Protein AF-V9HMM6-F1 (afdb_monomer)

Structure (mmCIF, N/CA/C/O backbone):
data_AF-V9HMM6-F1
#
_entry.id   AF-V9HMM6-F1
#
loop_
_atom_site.group_PDB
_atom_site.id
_atom_site.type_symbol
_atom_site.label_atom_id
_atom_site.label_alt_id
_atom_site.label_comp_id
_atom_site.label_asym_id
_atom_site.label_entity_id
_atom_site.label_seq_id
_atom_site.pdbx_PDB_ins_code
_atom_site.Cartn_x
_atom_site.Cartn_y
_atom_site.Cartn_z
_atom_site.occupancy
_atom_site.B_iso_or_equiv
_atom_site.auth_seq_id
_atom_site.auth_comp_id
_atom_site.auth_asym_id
_atom_site.auth_atom_id
_atom_site.pdbx_PDB_model_num
ATOM 1 N N . MET A 1 1 ? -34.955 -45.827 -31.111 1.00 45.34 1 MET A N 1
ATOM 2 C CA . MET A 1 1 ? -33.584 -45.261 -31.126 1.00 45.34 1 MET A CA 1
ATOM 3 C C . MET A 1 1 ? -33.653 -43.807 -31.593 1.00 45.34 1 MET A C 1
ATOM 5 O O . MET A 1 1 ? -33.899 -43.581 -32.770 1.00 45.34 1 MET A O 1
ATOM 9 N N . LYS A 1 2 ? -33.528 -42.810 -30.704 1.00 46.97 2 LYS A N 1
ATOM 10 C CA . LYS A 1 2 ? -33.500 -41.384 -31.090 1.00 46.97 2 LYS A CA 1
ATOM 11 C C . LYS A 1 2 ? -32.483 -40.633 -30.229 1.00 46.97 2 LYS A C 1
ATOM 13 O O . LYS A 1 2 ? -32.371 -40.883 -29.037 1.00 46.97 2 LYS A O 1
ATOM 18 N N . LYS A 1 3 ? -31.675 -39.823 -30.911 1.00 54.44 3 LYS A N 1
ATOM 19 C CA . LYS A 1 3 ? -30.319 -39.413 -30.534 1.00 54.44 3 LYS A CA 1
ATOM 20 C C . LYS A 1 3 ? -30.329 -38.389 -29.392 1.00 54.44 3 LYS A C 1
ATOM 22 O O . LYS A 1 3 ? -30.990 -37.360 -29.507 1.00 54.44 3 LYS A O 1
ATOM 27 N N . ILE A 1 4 ? -29.563 -38.662 -28.336 1.00 58.66 4 ILE A N 1
ATOM 28 C CA . ILE A 1 4 ? -29.247 -37.709 -27.264 1.00 58.66 4 ILE A CA 1
ATOM 29 C C . ILE A 1 4 ? -28.350 -36.626 -27.872 1.00 58.66 4 ILE A C 1
ATOM 31 O O . ILE A 1 4 ? -27.251 -36.920 -28.341 1.00 58.66 4 ILE A O 1
ATOM 35 N N . LYS A 1 5 ? -28.833 -35.382 -27.926 1.00 58.38 5 LYS A N 1
ATOM 36 C CA . LYS A 1 5 ? -28.022 -34.232 -28.336 1.00 58.38 5 LYS A CA 1
ATOM 37 C C . LYS A 1 5 ? -27.240 -33.752 -27.115 1.00 58.38 5 LYS A C 1
ATOM 39 O O . LYS A 1 5 ? -27.818 -33.129 -26.230 1.00 58.38 5 LYS A O 1
ATOM 44 N N . LEU A 1 6 ? -25.947 -34.068 -27.066 1.00 61.16 6 LEU A N 1
ATOM 45 C CA . LEU A 1 6 ? -25.016 -33.437 -26.135 1.00 61.16 6 LEU A CA 1
ATOM 46 C C . LEU A 1 6 ? -24.910 -31.947 -26.490 1.00 61.16 6 LEU A C 1
ATOM 48 O O . LEU A 1 6 ? -24.440 -31.588 -27.568 1.00 61.16 6 LEU A O 1
ATOM 52 N N . LEU A 1 7 ? -25.392 -31.099 -25.585 1.00 70.25 7 LEU A N 1
ATOM 53 C CA . LEU A 1 7 ? -25.199 -29.654 -25.605 1.00 70.25 7 LEU A CA 1
ATOM 54 C C . LEU A 1 7 ? -23.747 -29.367 -25.175 1.00 70.25 7 LEU A C 1
ATOM 56 O O . LEU A 1 7 ? -23.359 -29.817 -24.094 1.00 70.25 7 LEU A O 1
ATOM 60 N N . PRO A 1 8 ? -22.925 -28.663 -25.974 1.00 66.75 8 PRO A N 1
ATOM 61 C CA . PRO A 1 8 ? -21.575 -28.319 -25.558 1.00 66.75 8 PRO A CA 1
ATOM 62 C C . PRO A 1 8 ? -21.657 -27.260 -24.456 1.00 66.75 8 PRO A C 1
ATOM 64 O O . PRO A 1 8 ? -22.097 -26.133 -24.678 1.00 66.75 8 PRO A O 1
ATOM 67 N N . PHE A 1 9 ? -21.250 -27.648 -23.250 1.00 65.81 9 PHE A N 1
ATOM 68 C CA . PHE A 1 9 ? -21.032 -26.754 -22.122 1.00 65.81 9 PHE A CA 1
ATOM 69 C C . PHE A 1 9 ? -19.820 -25.875 -22.458 1.00 65.81 9 PHE A C 1
ATOM 71 O O . PHE A 1 9 ? -18.672 -26.289 -22.304 1.00 65.81 9 PHE A O 1
ATOM 78 N N . ILE A 1 10 ? -20.078 -24.694 -23.026 1.00 71.12 10 ILE A N 1
ATOM 79 C CA . ILE A 1 10 ? -19.055 -23.689 -23.317 1.00 71.12 10 ILE A CA 1
ATOM 80 C C . ILE A 1 10 ? -18.518 -23.185 -21.976 1.00 71.12 10 ILE A C 1
ATOM 82 O O . ILE A 1 10 ? -19.167 -22.433 -21.252 1.00 71.12 10 ILE A O 1
ATOM 86 N N . LEU A 1 11 ? -17.322 -23.660 -21.640 1.00 66.75 11 LEU A N 1
ATOM 87 C CA . LEU A 1 11 ? -16.542 -23.230 -20.494 1.00 66.75 11 LEU A CA 1
ATOM 88 C C . LEU A 1 11 ? -15.956 -21.843 -20.817 1.00 66.75 11 LEU A C 1
ATOM 90 O O . LEU A 1 11 ? -14.846 -21.732 -21.336 1.00 66.75 11 LEU A O 1
ATOM 94 N N . CYS A 1 12 ? -16.705 -20.772 -20.552 1.00 64.19 12 CYS A N 1
ATOM 95 C CA . CYS A 1 12 ? -16.143 -19.421 -20.539 1.00 64.19 12 CYS A CA 1
ATOM 96 C C . CYS A 1 12 ? -15.228 -19.289 -19.314 1.00 64.19 12 CYS A C 1
ATOM 98 O O . CYS A 1 12 ? -15.648 -18.836 -18.249 1.00 64.19 12 CYS A O 1
ATOM 100 N N . LEU A 1 13 ? -13.971 -19.717 -19.455 1.00 65.19 13 LEU A N 1
ATOM 101 C CA . LEU A 1 13 ? -12.891 -19.317 -18.561 1.00 65.19 13 LEU A CA 1
ATOM 102 C C . LEU A 1 13 ? -12.747 -17.801 -18.702 1.00 65.19 13 LEU A C 1
ATOM 104 O O . LEU A 1 13 ? -12.099 -17.316 -19.626 1.00 65.19 13 LEU A O 1
ATOM 108 N N . ASN A 1 14 ? -13.408 -17.055 -17.815 1.00 56.38 14 ASN A N 1
ATOM 109 C CA . ASN A 1 14 ? -13.120 -15.643 -17.621 1.00 56.38 14 ASN A CA 1
ATOM 110 C C . ASN A 1 14 ? -11.614 -15.543 -17.363 1.00 56.38 14 ASN A C 1
ATOM 112 O O . ASN A 1 14 ? -11.127 -16.002 -16.328 1.00 56.38 14 ASN A O 1
ATOM 116 N N . ALA A 1 15 ? -10.878 -15.025 -18.347 1.00 50.94 15 ALA A N 1
ATOM 117 C CA . ALA A 1 15 ? -9.468 -14.719 -18.205 1.00 50.94 15 ALA A CA 1
ATOM 118 C C . ALA A 1 15 ? -9.297 -13.878 -16.936 1.00 50.94 15 ALA A C 1
ATOM 120 O O . ALA A 1 15 ? -10.098 -12.974 -16.690 1.00 50.94 15 ALA A O 1
ATOM 121 N N . CYS A 1 16 ? -8.294 -14.210 -16.117 1.00 57.94 16 CYS A N 1
ATOM 122 C CA . CYS A 1 16 ? -7.945 -13.448 -14.924 1.00 57.94 16 CYS A CA 1
ATOM 123 C C . CYS A 1 16 ? -7.881 -11.963 -15.279 1.00 57.94 16 CYS A C 1
ATOM 125 O O . CYS A 1 16 ? -6.953 -11.527 -15.959 1.00 57.94 16 CYS A O 1
ATOM 127 N N . VAL A 1 17 ? -8.879 -11.201 -14.833 1.00 60.75 17 VAL A N 1
ATOM 128 C CA . VAL A 1 17 ? -8.874 -9.755 -15.002 1.00 60.75 17 VAL A CA 1
ATOM 129 C C . VAL A 1 17 ? -7.699 -9.231 -14.179 1.00 60.75 17 VAL A C 1
ATOM 131 O O . VAL A 1 17 ? -7.540 -9.591 -13.005 1.00 60.75 17 VAL A O 1
ATOM 134 N N . SER A 1 18 ? -6.811 -8.457 -14.803 1.00 64.62 18 SER A N 1
ATOM 135 C CA . SER A 1 18 ? -5.762 -7.769 -14.060 1.00 64.62 18 SER A CA 1
ATOM 136 C C . SER A 1 18 ? -6.431 -6.870 -13.019 1.00 64.62 18 SER A C 1
ATOM 138 O O . SER A 1 18 ? -7.499 -6.310 -13.256 1.00 64.62 18 SER A O 1
ATOM 140 N N . ALA A 1 19 ? -5.830 -6.756 -11.833 1.00 77.00 19 ALA A N 1
ATOM 141 C CA . ALA A 1 19 ? -6.429 -5.989 -10.738 1.00 77.00 19 ALA A CA 1
ATOM 142 C C . ALA A 1 19 ? -6.640 -4.498 -11.086 1.00 77.00 19 ALA A C 1
ATOM 144 O O . ALA A 1 19 ? -7.447 -3.837 -10.444 1.00 77.00 19 ALA A O 1
ATOM 145 N N . TYR A 1 20 ? -5.909 -3.992 -12.081 1.00 82.94 20 TYR A N 1
ATOM 146 C CA . TYR A 1 20 ? -5.982 -2.642 -12.639 1.00 82.94 20 TYR A CA 1
ATOM 147 C C . TYR A 1 20 ? -5.435 -2.648 -14.077 1.00 82.94 20 TYR A C 1
ATOM 149 O O . TYR A 1 20 ? -4.833 -3.642 -14.510 1.00 82.94 20 TYR A O 1
ATOM 157 N N . SER A 1 21 ? -5.643 -1.559 -14.823 1.00 82.06 21 SER A N 1
ATOM 158 C CA . SER A 1 21 ? -5.070 -1.384 -16.162 1.00 82.06 21 SER A CA 1
ATOM 159 C C . SER A 1 21 ? -3.625 -0.874 -16.059 1.00 82.06 21 SER A C 1
ATOM 161 O O . SER A 1 21 ? -3.349 -0.051 -15.188 1.00 82.06 21 SER A O 1
ATOM 163 N N . PRO A 1 22 ? -2.685 -1.283 -16.938 1.00 78.75 22 PRO A N 1
ATOM 164 C CA . PRO A 1 22 ? -1.295 -0.811 -16.889 1.00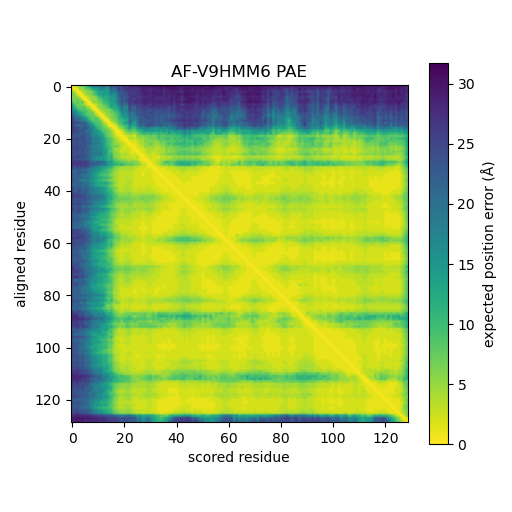 78.75 22 PRO A CA 1
ATOM 165 C C . PRO A 1 22 ? -1.159 0.719 -16.871 1.00 78.75 22 PRO A C 1
ATOM 167 O O . PRO A 1 22 ? -0.250 1.253 -16.247 1.00 78.75 22 PRO A O 1
ATOM 170 N N . GLN A 1 23 ? -2.084 1.428 -17.525 1.00 81.19 23 GLN A N 1
ATOM 171 C CA . GLN A 1 23 ? -2.114 2.893 -17.567 1.00 81.19 23 GLN A CA 1
ATOM 172 C C . GLN A 1 23 ? -2.391 3.544 -16.199 1.00 81.19 23 GLN A C 1
ATOM 174 O O . GLN A 1 23 ? -2.170 4.746 -16.047 1.00 81.19 23 GLN A O 1
ATOM 179 N N . ASP A 1 24 ? -2.915 2.792 -15.231 1.00 85.06 24 ASP A N 1
ATOM 180 C CA . ASP A 1 24 ? -3.263 3.285 -13.896 1.00 85.06 24 ASP A CA 1
ATOM 181 C C . ASP A 1 24 ? -2.057 3.266 -12.947 1.00 85.06 24 ASP A C 1
ATOM 183 O O . ASP A 1 24 ? -2.129 3.827 -11.854 1.00 85.06 24 ASP A O 1
ATOM 187 N N . LEU A 1 25 ? -0.938 2.658 -13.363 1.00 88.50 25 LEU A N 1
ATOM 188 C CA . LEU A 1 25 ? 0.294 2.660 -12.584 1.00 88.50 25 LEU A CA 1
ATOM 189 C C . LEU A 1 25 ? 0.841 4.087 -12.431 1.00 88.50 25 LEU A C 1
ATOM 191 O O . LEU A 1 25 ? 0.986 4.802 -13.429 1.00 88.50 25 LEU A O 1
ATOM 195 N N . PRO A 1 26 ? 1.169 4.516 -11.201 1.00 89.12 26 PRO A N 1
ATOM 196 C CA . PRO A 1 26 ? 1.852 5.779 -10.992 1.00 89.12 26 PRO A CA 1
ATOM 197 C C . PRO A 1 26 ? 3.291 5.686 -11.511 1.00 89.12 26 PRO A C 1
ATOM 199 O O . PRO A 1 26 ? 3.999 4.720 -11.230 1.00 89.12 26 PRO A O 1
ATOM 202 N N . MET A 1 27 ? 3.731 6.708 -12.245 1.00 89.62 27 MET A N 1
ATOM 203 C CA . MET A 1 27 ? 5.134 6.849 -12.629 1.00 89.62 27 MET A CA 1
ATOM 204 C C . MET A 1 27 ? 5.868 7.616 -11.534 1.00 89.62 27 MET A C 1
ATOM 206 O O . MET A 1 27 ? 5.713 8.829 -11.415 1.00 89.62 27 MET A O 1
ATOM 210 N N . LEU A 1 28 ? 6.646 6.891 -10.736 1.00 91.56 28 LEU A N 1
ATOM 211 C CA . LEU A 1 28 ? 7.571 7.455 -9.759 1.00 91.56 28 LEU A CA 1
ATOM 212 C C . LEU A 1 28 ? 8.993 7.287 -10.290 1.00 91.56 28 LEU A C 1
ATOM 214 O O . LEU A 1 28 ? 9.307 6.257 -10.893 1.00 91.56 28 LEU A O 1
ATOM 218 N N . SER A 1 29 ? 9.851 8.281 -10.072 1.00 89.94 29 SER A N 1
ATOM 219 C CA . SER A 1 29 ? 11.274 8.132 -10.385 1.00 89.94 29 SER A CA 1
ATOM 220 C C . SER A 1 29 ? 11.871 6.991 -9.561 1.00 89.94 29 SER A C 1
ATOM 222 O O . SER A 1 29 ? 11.454 6.757 -8.425 1.00 89.94 29 SER A O 1
ATOM 224 N N . SER A 1 30 ? 12.871 6.299 -10.112 1.00 79.94 30 SER A N 1
ATOM 225 C CA . SER A 1 30 ? 13.665 5.349 -9.329 1.00 79.94 30 SER A CA 1
ATOM 226 C C . SER A 1 30 ? 14.219 6.093 -8.110 1.00 79.94 30 SER A C 1
ATOM 228 O O . SER A 1 30 ? 14.792 7.163 -8.284 1.00 79.94 30 SER A O 1
ATOM 230 N N . GLU A 1 31 ? 14.003 5.552 -6.906 1.00 81.31 31 GLU A N 1
ATOM 231 C CA . GLU A 1 31 ? 14.334 6.153 -5.591 1.00 81.31 31 GLU A CA 1
ATOM 232 C C . GLU A 1 31 ? 13.330 7.160 -5.005 1.00 81.31 31 GLU A C 1
ATOM 234 O O . GLU A 1 31 ? 13.432 7.478 -3.821 1.00 81.31 31 GLU A O 1
ATOM 239 N N . GLN A 1 32 ? 12.315 7.608 -5.751 1.00 92.56 32 GLN A N 1
ATOM 240 C CA . GLN A 1 32 ? 11.237 8.406 -5.161 1.00 92.56 32 GLN A CA 1
ATOM 241 C C . GLN A 1 32 ? 10.414 7.536 -4.202 1.00 92.56 32 GLN A C 1
ATOM 243 O O . GLN A 1 32 ? 9.958 6.452 -4.576 1.00 92.56 32 GLN A O 1
ATOM 248 N N . ILE A 1 33 ? 10.202 8.024 -2.980 1.00 94.31 33 ILE A N 1
ATOM 249 C CA . ILE A 1 33 ? 9.403 7.362 -1.947 1.00 94.31 33 ILE A CA 1
ATOM 250 C C . ILE A 1 33 ? 8.320 8.328 -1.502 1.00 94.31 33 ILE A C 1
ATOM 252 O O . ILE A 1 33 ? 8.645 9.399 -1.023 1.00 94.31 33 ILE A O 1
ATOM 256 N N . LEU A 1 34 ? 7.063 7.915 -1.616 1.00 94.94 34 LEU A N 1
ATOM 257 C CA . LEU A 1 34 ? 5.928 8.610 -1.020 1.00 94.94 34 LEU A CA 1
ATOM 258 C C . LEU A 1 34 ? 5.573 7.943 0.309 1.00 94.94 34 LEU A C 1
ATOM 260 O O . LEU A 1 34 ? 5.554 6.708 0.391 1.00 94.94 34 LEU A O 1
ATOM 264 N N . LEU A 1 35 ? 5.260 8.742 1.327 1.00 95.81 35 LEU A N 1
ATOM 265 C CA . LEU A 1 35 ? 4.896 8.264 2.661 1.00 95.81 35 LEU A CA 1
ATOM 266 C C . LEU A 1 35 ? 3.496 8.726 3.058 1.00 95.81 35 LEU A C 1
ATOM 268 O O . LEU A 1 35 ? 3.142 9.897 2.917 1.00 95.81 35 LEU A O 1
ATOM 272 N N . PHE A 1 36 ? 2.718 7.797 3.607 1.00 96.38 36 PHE A N 1
ATOM 273 C CA . PHE A 1 36 ? 1.359 8.045 4.074 1.00 96.38 36 PHE A CA 1
ATOM 274 C C . PHE A 1 36 ? 1.139 7.445 5.457 1.00 96.38 36 PHE A C 1
ATOM 276 O O . PHE A 1 36 ? 1.552 6.315 5.723 1.00 96.38 36 PHE A O 1
ATOM 283 N N . GLN A 1 37 ? 0.410 8.168 6.299 1.00 97.31 37 GLN A N 1
ATOM 284 C CA . GLN A 1 37 ? -0.272 7.603 7.453 1.00 97.31 37 GLN A CA 1
ATOM 285 C C . GLN A 1 37 ? -1.646 7.091 7.015 1.00 97.31 37 GLN A C 1
ATOM 287 O O . GLN A 1 37 ? -2.379 7.776 6.300 1.00 97.31 37 GLN A O 1
ATOM 292 N N . LEU A 1 38 ? -1.983 5.880 7.444 1.00 97.94 38 LEU A N 1
ATOM 293 C CA . LEU A 1 38 ? -3.268 5.240 7.209 1.00 97.94 38 LEU A CA 1
ATOM 294 C C . LEU A 1 38 ? -3.964 5.004 8.547 1.00 97.94 38 LEU A C 1
ATOM 296 O O . LEU A 1 38 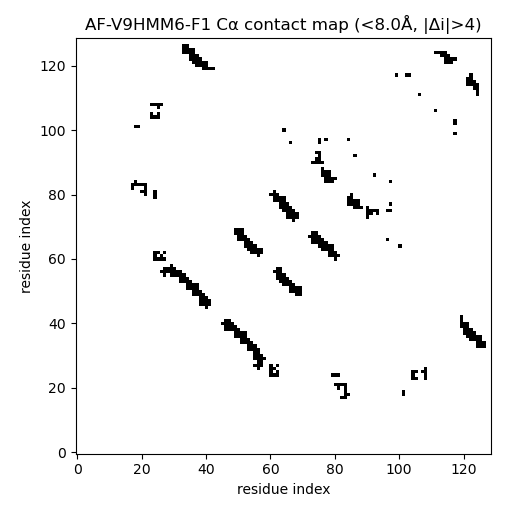? -3.532 4.142 9.318 1.00 97.94 38 LEU A O 1
ATOM 300 N N . ASP A 1 39 ? -5.064 5.710 8.781 1.00 98.19 39 ASP A N 1
ATOM 301 C CA . ASP A 1 39 ? -5.911 5.517 9.955 1.00 98.19 39 ASP A CA 1
ATOM 302 C C . ASP A 1 39 ? -7.173 4.751 9.567 1.00 98.19 39 ASP A C 1
ATOM 304 O O . ASP A 1 39 ? -8.053 5.267 8.875 1.00 98.19 39 ASP A O 1
ATOM 308 N N . LYS A 1 40 ? -7.273 3.500 10.018 1.00 97.81 40 LYS A N 1
ATOM 309 C CA . LYS A 1 40 ? -8.493 2.700 9.912 1.00 97.81 40 LYS A CA 1
ATOM 310 C C . LYS A 1 40 ? -9.487 3.187 10.957 1.00 97.81 40 LYS A C 1
ATOM 312 O O . LYS A 1 40 ? -9.173 3.209 12.143 1.00 97.81 40 LYS A O 1
ATOM 317 N N . LEU A 1 41 ? -10.681 3.539 10.511 1.00 98.19 41 LEU A N 1
ATOM 318 C CA . LEU A 1 41 ? -11.743 4.123 11.314 1.00 98.19 41 LEU A CA 1
ATOM 319 C C . LEU A 1 41 ? -12.847 3.098 11.604 1.00 98.19 41 LEU A C 1
ATOM 321 O O . LEU A 1 41 ? -13.129 2.224 10.770 1.00 98.19 41 LEU A O 1
ATOM 325 N N . ASP A 1 42 ? -13.479 3.231 12.767 1.00 97.19 42 ASP A N 1
ATOM 326 C CA . ASP A 1 42 ? -14.755 2.582 13.081 1.00 97.19 42 ASP A CA 1
ATOM 327 C C . ASP A 1 42 ? -15.947 3.326 12.440 1.00 97.19 42 ASP A C 1
ATOM 329 O O . ASP A 1 42 ? -15.788 4.293 11.686 1.00 97.19 42 ASP A O 1
ATOM 333 N N . GLU A 1 43 ? -17.164 2.855 12.714 1.00 96.12 43 GLU A N 1
ATOM 334 C CA . GLU A 1 43 ? -18.400 3.462 12.203 1.00 96.12 43 GLU A CA 1
ATOM 335 C C . GLU A 1 43 ? -18.675 4.852 12.801 1.00 96.12 43 GLU A C 1
ATOM 337 O O . GLU A 1 43 ? -19.357 5.667 12.180 1.00 96.12 43 GLU A O 1
ATOM 342 N N . GLN A 1 44 ? -18.129 5.136 13.983 1.00 96.44 44 GLN A N 1
ATOM 343 C CA . GLN A 1 44 ? -18.249 6.408 14.693 1.00 96.44 44 GLN A CA 1
ATOM 344 C C . GLN A 1 44 ? -17.159 7.411 14.273 1.00 96.44 44 GLN A C 1
ATOM 346 O O . GLN A 1 44 ? -17.234 8.584 14.637 1.00 96.44 44 GLN A O 1
ATOM 351 N N . GLY A 1 45 ? -16.182 6.978 13.472 1.00 95.81 45 GLY A N 1
ATOM 352 C CA . GLY A 1 45 ? -15.069 7.791 12.992 1.00 95.81 45 GLY A CA 1
ATOM 353 C C . GLY A 1 45 ? -13.850 7.814 13.917 1.00 95.81 45 GLY A C 1
ATOM 354 O O . GLY A 1 45 ? -12.937 8.597 13.660 1.00 95.81 45 GLY A O 1
ATOM 355 N N . ASN A 1 46 ? -13.798 6.975 14.954 1.00 97.62 46 ASN A N 1
ATOM 356 C CA . ASN A 1 46 ? -12.616 6.851 15.806 1.00 97.62 46 ASN A CA 1
ATOM 357 C C . ASN A 1 46 ? -11.551 5.988 15.128 1.00 97.62 46 ASN A C 1
ATOM 359 O O . ASN A 1 46 ? -11.865 5.036 14.411 1.00 97.62 46 ASN A O 1
ATOM 363 N N . VAL A 1 47 ? -10.282 6.287 15.402 1.00 97.88 47 VAL A N 1
ATOM 364 C CA . VAL A 1 47 ? -9.151 5.506 14.893 1.00 97.88 47 VAL A CA 1
ATOM 365 C C . VAL A 1 47 ? -9.065 4.170 15.634 1.00 97.88 47 VAL A C 1
ATOM 367 O O . VAL A 1 47 ? -8.800 4.125 16.832 1.00 97.88 47 VAL A O 1
ATOM 370 N N . LEU A 1 48 ? -9.261 3.075 14.901 1.00 97.12 48 LEU A N 1
ATOM 371 C CA . LEU A 1 48 ? -9.049 1.701 15.364 1.00 97.12 48 LEU A CA 1
ATOM 372 C C . LEU A 1 48 ? -7.585 1.282 15.252 1.00 97.12 48 LEU A C 1
ATOM 374 O O . LEU A 1 48 ? -7.089 0.509 16.069 1.00 97.12 48 LEU A O 1
ATOM 378 N N . GLN A 1 49 ? -6.914 1.733 14.193 1.00 96.50 49 GLN A N 1
ATOM 379 C CA . GLN A 1 49 ? -5.548 1.338 13.891 1.00 96.50 49 GLN A CA 1
ATOM 380 C C . GLN A 1 49 ? -4.867 2.374 13.006 1.00 96.50 49 GLN A C 1
ATOM 382 O O . GLN A 1 49 ? -5.387 2.711 11.945 1.00 96.50 49 GLN A O 1
ATOM 387 N N . THR A 1 50 ? -3.662 2.773 13.399 1.00 97.75 50 THR A N 1
ATOM 388 C CA . THR A 1 50 ? -2.750 3.565 12.573 1.00 97.75 50 THR A CA 1
ATOM 389 C C . THR A 1 50 ? -1.666 2.663 11.990 1.00 97.75 50 THR A C 1
ATOM 391 O O . THR A 1 50 ? -1.114 1.795 12.673 1.00 97.75 50 THR A O 1
ATOM 394 N N . SER A 1 51 ? -1.366 2.859 10.712 1.00 97.94 51 SER A N 1
ATOM 395 C CA . SER A 1 51 ? -0.275 2.196 9.996 1.00 97.94 51 SER A CA 1
ATOM 396 C C . SER A 1 51 ? 0.424 3.186 9.068 1.00 97.94 51 SER A C 1
ATOM 398 O O . SER A 1 51 ? -0.114 4.251 8.768 1.00 97.94 51 SER A O 1
ATOM 400 N N . LEU A 1 52 ? 1.624 2.840 8.617 1.00 98.06 52 LEU A N 1
ATOM 401 C CA . LEU A 1 52 ? 2.362 3.598 7.613 1.00 98.06 52 LEU A CA 1
ATOM 402 C C . LEU A 1 52 ? 2.327 2.854 6.287 1.00 98.06 52 LEU A C 1
ATOM 404 O O . LEU A 1 52 ? 2.428 1.629 6.259 1.00 98.06 52 LEU A O 1
ATOM 408 N N . LEU A 1 53 ? 2.219 3.595 5.191 1.00 97.69 53 LEU A N 1
ATOM 409 C CA . LEU A 1 53 ? 2.374 3.085 3.837 1.00 97.69 53 LEU A CA 1
ATOM 410 C C . LEU A 1 53 ? 3.504 3.837 3.143 1.00 97.69 53 LEU A C 1
ATOM 412 O O . LEU A 1 53 ? 3.451 5.060 3.020 1.00 97.69 53 LEU A O 1
ATOM 416 N N . SER A 1 54 ? 4.485 3.093 2.639 1.00 96.69 54 SER A N 1
ATOM 417 C CA . SER A 1 54 ? 5.481 3.603 1.702 1.00 96.69 54 SER A CA 1
ATOM 418 C C . SER A 1 54 ? 5.200 3.113 0.286 1.00 96.69 54 SER A C 1
ATOM 420 O O . SER A 1 54 ? 4.864 1.942 0.070 1.00 96.69 54 SER A O 1
ATOM 422 N N . ILE A 1 55 ? 5.340 4.019 -0.681 1.00 96.50 55 ILE A N 1
ATOM 423 C CA . ILE A 1 55 ? 5.244 3.725 -2.112 1.00 96.50 55 ILE A CA 1
ATOM 424 C C . ILE A 1 55 ? 6.540 4.170 -2.773 1.00 96.50 55 ILE A C 1
ATOM 426 O O . ILE A 1 55 ? 6.805 5.363 -2.882 1.00 96.50 55 ILE A O 1
ATOM 430 N N . GLN A 1 56 ? 7.342 3.206 -3.206 1.00 95.81 56 GLN A N 1
ATOM 431 C CA . GLN A 1 56 ? 8.660 3.442 -3.777 1.00 95.81 56 GLN A CA 1
ATOM 432 C C . GLN A 1 56 ? 8.659 3.172 -5.282 1.00 95.81 56 GLN A C 1
ATOM 434 O O . GLN A 1 56 ? 8.184 2.122 -5.720 1.00 95.81 56 GLN A O 1
ATOM 439 N N . GLY A 1 57 ? 9.217 4.093 -6.067 1.00 95.19 57 GLY A N 1
ATOM 440 C CA . GLY A 1 57 ? 9.519 3.870 -7.480 1.00 95.19 57 GLY A CA 1
ATOM 441 C C . GLY A 1 57 ? 10.643 2.851 -7.673 1.00 95.19 57 GLY A C 1
ATOM 442 O O . GLY A 1 57 ? 11.681 2.928 -7.013 1.00 95.19 57 GLY A O 1
ATOM 443 N N . GLU A 1 58 ? 10.442 1.905 -8.587 1.00 93.12 58 GLU A N 1
ATOM 444 C CA . GLU A 1 58 ? 11.438 0.917 -9.009 1.00 93.12 58 GLU A CA 1
ATOM 445 C C . GLU A 1 58 ? 11.766 1.062 -10.506 1.00 93.12 58 GLU A C 1
ATOM 447 O O . GLU A 1 58 ? 11.171 1.862 -11.233 1.00 93.12 58 GLU A O 1
ATOM 452 N N . ALA A 1 59 ? 12.720 0.258 -10.984 1.00 87.81 59 ALA A N 1
ATOM 453 C CA . ALA A 1 59 ? 13.007 0.133 -12.408 1.00 87.81 59 ALA A CA 1
ATOM 454 C C . ALA A 1 59 ? 11.770 -0.328 -13.210 1.00 87.81 59 ALA A C 1
ATOM 456 O O . ALA A 1 59 ? 10.814 -0.891 -12.669 1.00 87.81 59 ALA A O 1
ATOM 457 N N . ASP A 1 60 ? 11.796 -0.083 -14.521 1.00 87.75 60 ASP A N 1
ATOM 458 C CA . ASP A 1 60 ? 10.758 -0.495 -15.479 1.00 87.75 60 ASP A CA 1
ATOM 459 C C . ASP A 1 60 ? 9.346 0.057 -15.189 1.00 87.75 60 ASP A C 1
ATOM 461 O O . ASP A 1 60 ? 8.343 -0.487 -15.654 1.00 87.75 60 ASP A O 1
ATOM 465 N N . GLY A 1 61 ? 9.255 1.148 -14.419 1.00 88.94 61 GLY A N 1
ATOM 466 C CA . GLY A 1 61 ? 7.984 1.779 -14.051 1.00 88.94 61 GLY A CA 1
ATOM 467 C C . GLY A 1 61 ? 7.166 0.980 -13.033 1.00 88.94 61 GLY A C 1
ATOM 468 O O . GLY A 1 61 ? 5.970 1.231 -12.874 1.00 88.94 61 GLY A O 1
ATOM 469 N N . ALA A 1 62 ? 7.782 0.007 -12.356 1.00 93.31 62 ALA A N 1
ATO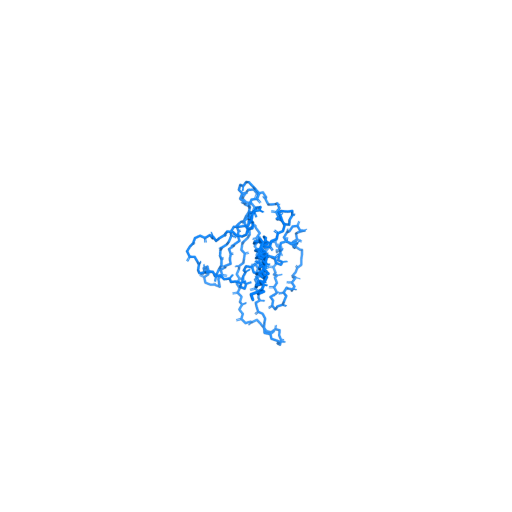M 470 C CA . ALA A 1 62 ? 7.160 -0.687 -11.239 1.00 93.31 62 ALA A CA 1
ATOM 471 C C . ALA A 1 62 ? 7.149 0.195 -9.979 1.00 93.31 62 ALA A C 1
ATOM 473 O O . ALA A 1 62 ? 7.968 1.100 -9.820 1.00 93.31 62 ALA A O 1
ATOM 474 N N . THR A 1 63 ? 6.227 -0.083 -9.056 1.00 95.62 63 THR A N 1
ATOM 475 C CA . THR A 1 63 ? 6.225 0.559 -7.732 1.00 95.62 63 THR A CA 1
ATOM 476 C C . THR A 1 63 ? 6.063 -0.465 -6.623 1.00 95.62 63 THR A C 1
ATOM 478 O O . THR A 1 63 ? 5.240 -1.376 -6.723 1.00 95.62 63 THR A O 1
ATOM 481 N N . ARG A 1 64 ? 6.830 -0.332 -5.542 1.00 95.88 64 ARG A N 1
ATOM 482 C CA . ARG A 1 64 ? 6.728 -1.181 -4.352 1.00 95.88 64 ARG A CA 1
ATOM 483 C C . ARG A 1 64 ? 5.893 -0.498 -3.286 1.00 95.88 64 ARG A C 1
ATOM 485 O O . ARG A 1 64 ? 6.181 0.624 -2.897 1.00 95.88 64 ARG A O 1
ATOM 492 N N . TRP A 1 65 ? 4.898 -1.216 -2.788 1.00 97.12 65 TRP A N 1
ATOM 493 C CA . TRP A 1 65 ? 3.950 -0.756 -1.786 1.00 97.12 65 TRP A CA 1
ATOM 494 C C . TRP A 1 65 ? 4.136 -1.585 -0.524 1.00 97.12 65 TRP A C 1
ATOM 496 O O . TRP A 1 65 ? 3.941 -2.806 -0.551 1.00 97.12 65 TRP A O 1
ATOM 506 N N . THR A 1 66 ? 4.525 -0.933 0.568 1.00 97.00 66 THR A N 1
ATOM 507 C CA . THR A 1 66 ? 4.777 -1.587 1.856 1.00 97.00 66 THR A CA 1
ATOM 508 C C . THR A 1 66 ? 3.976 -0.903 2.949 1.00 97.00 66 THR A C 1
ATOM 510 O O . THR A 1 66 ? 4.224 0.257 3.262 1.00 97.00 66 THR A O 1
ATOM 513 N N . GLN A 1 67 ? 3.029 -1.633 3.538 1.00 98.00 67 GLN A N 1
ATOM 514 C CA . GLN A 1 67 ? 2.308 -1.192 4.727 1.00 98.00 67 GLN A CA 1
ATOM 515 C C . GLN A 1 67 ? 2.931 -1.820 5.971 1.00 98.00 67 GLN A C 1
ATOM 517 O O . GLN A 1 67 ? 3.095 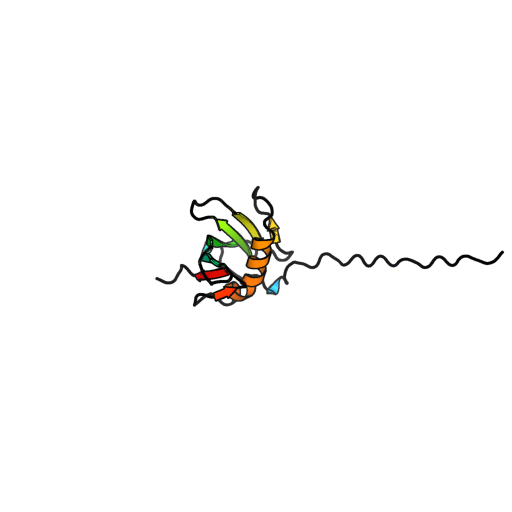-3.044 6.028 1.00 98.00 67 GLN A O 1
ATOM 522 N N . THR A 1 68 ? 3.234 -1.001 6.971 1.00 97.62 68 THR A N 1
ATOM 523 C CA . THR A 1 68 ? 3.751 -1.422 8.276 1.00 97.62 68 THR A CA 1
ATOM 524 C C . THR A 1 68 ? 2.845 -0.941 9.396 1.00 97.62 68 THR A C 1
ATOM 526 O O . THR A 1 68 ? 2.265 0.140 9.313 1.00 97.62 68 THR A O 1
ATOM 529 N N . ASP A 1 69 ? 2.730 -1.722 10.463 1.00 96.12 69 ASP A N 1
ATOM 530 C CA . ASP A 1 69 ? 2.071 -1.254 11.680 1.00 96.12 69 ASP A CA 1
ATOM 531 C C . ASP A 1 69 ? 2.899 -0.182 12.416 1.00 96.12 69 ASP A C 1
ATOM 533 O O . ASP A 1 69 ? 3.991 0.200 11.986 1.00 96.12 69 ASP A O 1
ATOM 537 N N . ALA A 1 70 ? 2.370 0.305 13.542 1.00 91.75 70 ALA A N 1
ATOM 538 C CA . ALA A 1 70 ? 3.012 1.324 14.372 1.00 91.75 70 ALA A CA 1
ATOM 539 C C . ALA A 1 70 ? 4.373 0.899 14.963 1.00 91.75 70 ALA A C 1
ATOM 541 O O . ALA A 1 70 ? 5.145 1.755 15.386 1.00 91.75 70 ALA A O 1
ATOM 542 N N . PHE A 1 71 ? 4.684 -0.400 14.987 1.00 94.50 71 PHE A N 1
ATOM 543 C CA . PHE A 1 71 ? 5.962 -0.937 15.459 1.00 94.50 71 PHE A CA 1
ATOM 544 C C . PHE A 1 71 ? 6.912 -1.291 14.302 1.00 94.50 71 PHE A C 1
ATOM 546 O O . PHE A 1 71 ? 7.997 -1.825 14.534 1.00 94.50 71 PHE A O 1
ATOM 553 N N . GLY A 1 72 ? 6.522 -0.998 13.057 1.00 92.88 72 GLY A N 1
ATOM 554 C CA . GLY A 1 72 ? 7.310 -1.267 11.856 1.00 92.88 72 GLY A CA 1
ATOM 555 C C . GLY A 1 72 ? 7.159 -2.688 11.304 1.00 92.88 72 GLY A C 1
ATOM 556 O O . GLY A 1 72 ? 7.840 -3.033 10.335 1.00 92.88 72 GLY A O 1
ATOM 557 N N . ALA A 1 73 ? 6.278 -3.524 11.861 1.00 95.12 73 ALA A N 1
ATOM 558 C CA . ALA A 1 73 ? 6.070 -4.873 11.344 1.00 95.12 73 ALA A CA 1
ATOM 559 C C . ALA A 1 73 ? 5.263 -4.825 10.031 1.00 95.12 73 ALA A C 1
ATOM 561 O O . ALA A 1 73 ? 4.235 -4.145 9.958 1.00 95.12 73 ALA A O 1
ATOM 562 N N . PRO A 1 74 ? 5.689 -5.535 8.968 1.00 95.50 74 PRO A N 1
ATOM 563 C CA . PRO A 1 74 ? 5.027 -5.458 7.672 1.00 95.50 74 PRO A CA 1
ATOM 564 C C . PRO A 1 74 ? 3.681 -6.194 7.677 1.00 95.50 74 PRO A C 1
ATOM 566 O O . PRO A 1 74 ? 3.615 -7.401 7.907 1.00 95.50 74 PRO A O 1
ATOM 569 N N . GLN A 1 75 ? 2.612 -5.474 7.341 1.00 95.75 75 GLN A N 1
ATOM 570 C CA . GLN A 1 75 ? 1.248 -6.002 7.217 1.00 95.75 75 GLN A CA 1
ATOM 571 C C . GLN A 1 75 ? 0.902 -6.425 5.787 1.00 95.75 75 GLN A C 1
ATOM 573 O O . GLN A 1 75 ? 0.080 -7.320 5.577 1.00 95.75 75 GLN A O 1
ATOM 578 N N . ALA A 1 76 ? 1.496 -5.758 4.796 1.00 97.12 76 ALA A N 1
ATOM 579 C CA . ALA A 1 76 ? 1.303 -6.051 3.383 1.00 97.12 76 ALA A CA 1
ATOM 580 C C . ALA A 1 76 ? 2.487 -5.546 2.556 1.00 97.12 76 ALA A C 1
ATOM 582 O O . ALA A 1 76 ? 2.989 -4.447 2.791 1.00 97.12 76 ALA A O 1
ATOM 583 N N . ARG A 1 77 ? 2.906 -6.339 1.565 1.00 96.69 77 ARG A N 1
ATOM 584 C CA . ARG A 1 77 ? 3.961 -5.976 0.613 1.00 96.69 77 ARG A CA 1
ATOM 585 C C . ARG A 1 77 ? 3.610 -6.455 -0.789 1.00 96.69 77 ARG A C 1
ATOM 587 O O . ARG A 1 77 ? 3.425 -7.656 -1.015 1.00 96.69 77 ARG A O 1
ATOM 594 N N . PHE A 1 78 ? 3.526 -5.518 -1.727 1.00 95.88 78 PHE A N 1
ATOM 595 C CA . PHE A 1 78 ? 3.242 -5.815 -3.126 1.00 95.88 78 PHE A CA 1
ATOM 596 C C . PHE A 1 78 ? 4.081 -4.945 -4.062 1.00 95.88 78 PHE A C 1
ATOM 598 O O . PHE A 1 78 ? 4.316 -3.774 -3.780 1.00 95.88 78 PHE A O 1
ATOM 605 N N . VAL A 1 79 ? 4.475 -5.497 -5.208 1.00 95.06 79 VAL A N 1
ATOM 606 C CA . VAL A 1 79 ? 4.998 -4.712 -6.334 1.00 95.06 79 VAL A CA 1
ATOM 607 C C . VAL A 1 79 ? 3.895 -4.575 -7.375 1.00 95.06 79 VAL A C 1
ATOM 609 O O . VAL A 1 79 ? 3.321 -5.575 -7.819 1.00 95.06 79 VAL A O 1
ATOM 612 N N . ALA A 1 80 ? 3.584 -3.340 -7.746 1.00 95.31 80 ALA A N 1
ATOM 613 C 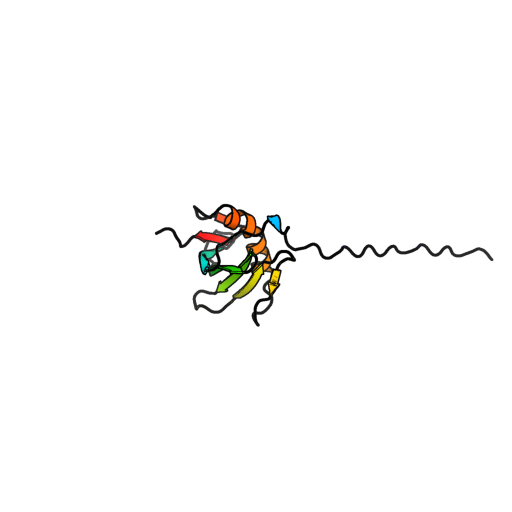CA . ALA A 1 80 ? 2.692 -3.010 -8.839 1.00 95.31 80 ALA A CA 1
ATOM 614 C C . ALA A 1 80 ? 3.477 -3.042 -10.158 1.00 95.31 80 ALA A C 1
ATOM 616 O O . ALA A 1 80 ? 4.483 -2.346 -10.294 1.00 95.31 80 ALA A O 1
ATOM 617 N N . LYS A 1 81 ? 3.032 -3.863 -11.112 1.00 93.50 81 LYS A N 1
ATOM 618 C CA . LYS A 1 81 ? 3.625 -4.026 -12.447 1.00 93.50 81 LYS A CA 1
ATOM 619 C C . LYS A 1 81 ? 2.533 -3.966 -13.507 1.00 93.50 81 LYS A C 1
ATOM 621 O O . LYS A 1 81 ? 1.346 -4.045 -13.198 1.00 93.50 81 LYS A O 1
ATOM 626 N N . SER A 1 82 ? 2.917 -3.887 -14.779 1.00 90.62 82 SER A N 1
ATOM 627 C CA . 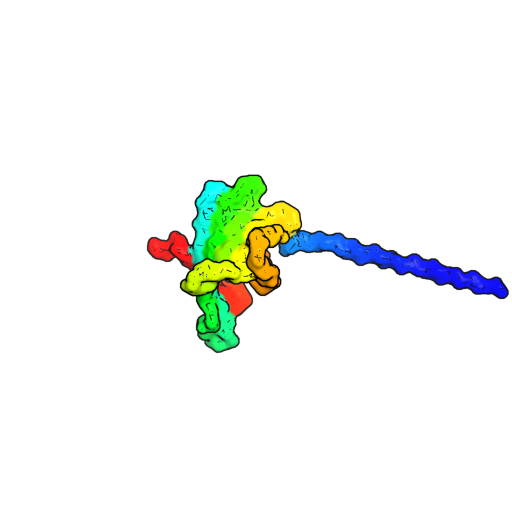SER A 1 82 ? 1.968 -3.848 -15.903 1.00 90.62 82 SER A CA 1
ATOM 628 C C . SER A 1 82 ? 1.012 -5.050 -15.943 1.00 90.62 82 SER A C 1
ATOM 630 O O . SER A 1 82 ? -0.120 -4.920 -16.392 1.00 90.62 82 SER A O 1
ATOM 632 N N . ASN A 1 83 ? 1.418 -6.211 -15.426 1.00 89.25 83 ASN A N 1
ATOM 633 C CA . ASN A 1 83 ? 0.575 -7.407 -15.326 1.00 89.25 83 ASN A CA 1
ATOM 634 C C . ASN A 1 83 ? -0.206 -7.520 -13.998 1.00 89.25 83 ASN A C 1
ATOM 636 O O . ASN A 1 83 ? -0.839 -8.547 -13.742 1.00 89.25 83 ASN A O 1
ATOM 640 N N . GLY A 1 84 ? -0.188 -6.479 -13.163 1.00 91.50 84 GLY A N 1
ATOM 641 C CA . GLY A 1 84 ? -0.897 -6.409 -11.892 1.00 91.50 84 GLY A CA 1
ATOM 642 C C . GLY A 1 84 ? 0.005 -6.542 -10.663 1.00 91.50 84 GLY A C 1
ATOM 643 O O . GLY A 1 84 ? 1.224 -6.397 -10.706 1.00 91.50 84 GLY A O 1
ATOM 644 N N . TRP A 1 85 ? -0.631 -6.794 -9.518 1.00 93.69 85 TRP A N 1
ATOM 645 C CA . TRP A 1 85 ? 0.050 -6.938 -8.231 1.00 93.69 85 TRP A CA 1
ATOM 646 C C . TRP A 1 85 ? 0.809 -8.262 -8.115 1.00 93.69 85 TRP A C 1
ATOM 648 O O . TRP A 1 85 ? 0.196 -9.335 -8.107 1.00 93.69 85 TRP A O 1
ATOM 658 N N . GLN A 1 86 ? 2.114 -8.177 -7.881 1.00 93.12 86 GLN A N 1
ATOM 659 C CA . GLN A 1 86 ? 2.955 -9.290 -7.457 1.00 93.12 86 GLN A CA 1
ATOM 660 C C . GLN A 1 86 ? 3.166 -9.232 -5.938 1.00 93.12 86 GLN A C 1
ATOM 662 O O . GLN A 1 86 ? 3.391 -8.161 -5.379 1.00 93.12 86 GLN A O 1
ATOM 667 N N . ARG A 1 87 ? 3.111 -10.381 -5.255 1.00 91.62 87 ARG A N 1
ATOM 668 C CA . ARG A 1 87 ? 3.524 -10.466 -3.843 1.00 91.62 87 ARG A CA 1
ATOM 669 C C . ARG A 1 87 ? 5.022 -10.213 -3.720 1.00 91.62 87 ARG A C 1
ATOM 671 O O . ARG A 1 87 ? 5.792 -10.719 -4.537 1.00 91.62 87 ARG A O 1
ATOM 678 N N . ASP A 1 88 ? 5.408 -9.483 -2.685 1.00 87.06 88 ASP A N 1
ATOM 679 C CA . ASP A 1 88 ? 6.803 -9.163 -2.403 1.00 87.06 88 ASP A CA 1
ATOM 680 C C . ASP A 1 88 ? 7.236 -9.746 -1.050 1.00 87.06 88 ASP A C 1
ATOM 682 O O . ASP A 1 88 ? 6.747 -9.350 0.008 1.00 87.06 88 ASP A O 1
ATOM 686 N N . GLY A 1 89 ? 8.148 -10.719 -1.086 1.00 86.31 89 GLY A N 1
ATOM 687 C CA . GLY A 1 89 ? 8.651 -11.411 0.102 1.00 86.31 89 GLY A CA 1
ATOM 688 C C . GLY A 1 89 ? 7.676 -12.422 0.728 1.00 86.31 89 GLY A C 1
ATOM 689 O O . GLY A 1 89 ? 6.853 -13.031 0.046 1.00 86.31 89 GLY A O 1
ATOM 690 N N . PHE A 1 90 ? 7.813 -12.627 2.044 1.00 86.12 90 PHE A N 1
ATOM 691 C CA . PHE A 1 90 ? 7.133 -13.682 2.817 1.00 86.12 90 PHE A CA 1
ATOM 692 C C . PHE A 1 90 ? 5.935 -13.195 3.652 1.00 86.12 90 PHE A C 1
ATOM 694 O O . PHE A 1 90 ? 5.399 -13.955 4.456 1.00 86.12 90 PHE A O 1
ATOM 701 N N . VAL A 1 91 ? 5.503 -11.941 3.483 1.00 86.31 91 VAL A N 1
ATOM 702 C CA . VAL A 1 91 ? 4.329 -11.413 4.197 1.00 86.31 91 VAL A CA 1
ATOM 703 C C . VAL A 1 91 ? 3.076 -12.162 3.738 1.00 86.31 91 VAL A C 1
ATOM 705 O O . VAL A 1 91 ? 2.881 -12.398 2.540 1.00 86.31 91 VAL A O 1
ATOM 708 N N . MET A 1 92 ? 2.224 -12.551 4.690 1.00 87.38 92 MET A N 1
ATOM 709 C CA . MET A 1 92 ? 0.976 -13.251 4.388 1.00 87.38 92 MET A CA 1
ATOM 710 C C . MET A 1 92 ? 0.108 -12.406 3.435 1.00 87.38 92 MET A C 1
ATOM 712 O O . MET A 1 92 ? 0.061 -11.182 3.573 1.00 87.38 92 MET A O 1
ATOM 716 N N . PRO A 1 93 ? -0.593 -13.013 2.456 1.00 83.25 93 PRO A N 1
ATOM 717 C CA . PRO A 1 93 ? -1.459 -12.260 1.558 1.00 83.25 93 PRO A CA 1
ATOM 718 C C . PRO A 1 93 ? -2.528 -11.467 2.319 1.00 83.25 93 PRO A C 1
ATOM 720 O O . PRO A 1 93 ? -3.375 -12.049 2.990 1.00 83.25 93 PRO A O 1
ATOM 723 N N . ASN A 1 94 ? -2.519 -10.146 2.148 1.00 94.25 94 ASN A N 1
ATOM 724 C CA . ASN A 1 94 ? -3.500 -9.240 2.733 1.00 94.25 94 ASN A CA 1
ATOM 725 C C . ASN A 1 94 ? -4.409 -8.674 1.630 1.00 94.25 94 ASN A C 1
ATOM 727 O O . ASN A 1 94 ? -4.031 -7.771 0.878 1.00 94.25 94 ASN A O 1
ATOM 731 N N . ALA A 1 95 ? -5.602 -9.258 1.489 1.00 93.31 95 ALA A N 1
ATOM 732 C CA . ALA A 1 95 ? -6.555 -8.880 0.446 1.00 93.31 95 ALA A CA 1
ATOM 733 C C . ALA A 1 95 ? -7.175 -7.490 0.675 1.00 93.31 95 ALA A C 1
ATOM 735 O O . ALA A 1 95 ? -7.497 -6.807 -0.298 1.00 93.31 95 ALA A O 1
ATOM 736 N N . GLU A 1 96 ? -7.320 -7.073 1.937 1.00 94.56 96 GLU A N 1
ATOM 737 C CA . GLU A 1 96 ? -7.820 -5.745 2.303 1.00 94.56 96 GLU A CA 1
ATOM 738 C C . GLU A 1 96 ? -6.826 -4.670 1.856 1.00 94.56 96 GLU A C 1
ATOM 740 O O . GLU A 1 96 ? -7.197 -3.776 1.095 1.00 94.56 96 GLU A O 1
ATOM 745 N N . ALA A 1 97 ? -5.547 -4.832 2.208 1.00 96.00 97 ALA A N 1
ATOM 746 C CA . ALA A 1 97 ? -4.484 -3.925 1.784 1.00 96.00 97 ALA A CA 1
ATOM 747 C C . ALA A 1 97 ? -4.354 -3.872 0.256 1.00 96.00 97 ALA A C 1
ATOM 749 O O . ALA A 1 97 ? -4.335 -2.793 -0.324 1.00 96.00 97 ALA A O 1
ATOM 750 N N . LYS A 1 98 ? -4.364 -5.024 -0.433 1.00 95.62 98 LYS A N 1
ATOM 751 C CA . LYS A 1 98 ? -4.312 -5.061 -1.906 1.00 95.62 98 LYS A CA 1
ATOM 752 C C . LYS A 1 98 ? -5.461 -4.276 -2.552 1.00 95.62 98 LYS A C 1
ATO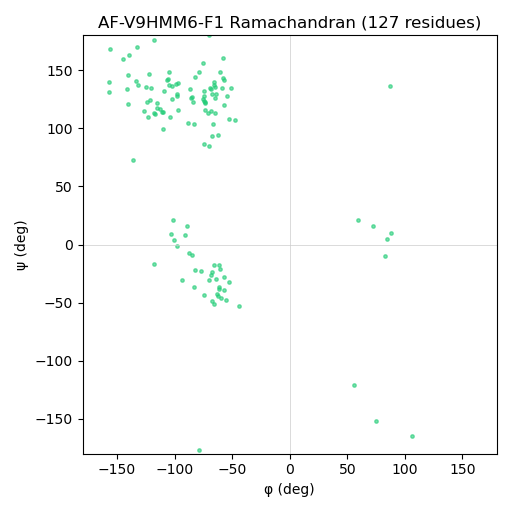M 754 O O . LYS A 1 98 ? -5.260 -3.614 -3.574 1.00 95.62 98 LYS A O 1
ATOM 759 N N . ARG A 1 99 ? -6.670 -4.357 -1.986 1.00 95.38 99 ARG A N 1
ATOM 760 C CA . ARG A 1 99 ? -7.831 -3.598 -2.470 1.00 95.38 99 ARG A CA 1
ATOM 761 C C . ARG A 1 99 ? -7.642 -2.101 -2.230 1.00 95.38 99 ARG A C 1
ATOM 763 O O . ARG A 1 99 ? -7.792 -1.341 -3.181 1.00 95.38 99 ARG A O 1
ATOM 770 N N . LEU A 1 100 ? -7.243 -1.706 -1.020 1.00 96.75 100 LEU A N 1
ATOM 771 C CA . LEU A 1 100 ? -6.931 -0.312 -0.697 1.00 96.75 100 LEU A CA 1
ATOM 772 C C . LEU A 1 100 ? -5.862 0.252 -1.644 1.00 96.75 100 LEU A C 1
ATOM 774 O O . LEU A 1 100 ? -6.068 1.305 -2.234 1.00 96.75 100 LEU A O 1
ATOM 778 N N . PHE A 1 101 ? -4.767 -0.477 -1.874 1.00 96.25 101 PHE A N 1
ATOM 779 C CA . PHE A 1 101 ? -3.686 -0.036 -2.761 1.00 96.25 101 PHE A CA 1
ATOM 780 C C . PHE A 1 101 ? -4.171 0.162 -4.200 1.00 96.25 101 PHE A C 1
ATOM 782 O O . PHE A 1 101 ? -3.787 1.119 -4.862 1.00 96.25 101 PHE A O 1
ATOM 789 N N . THR A 1 102 ? -5.058 -0.718 -4.676 1.00 95.69 102 THR A N 1
ATOM 790 C CA . THR A 1 102 ? -5.682 -0.577 -6.001 1.00 95.69 102 THR A CA 1
ATOM 791 C C . THR A 1 102 ? -6.538 0.690 -6.076 1.00 95.69 102 THR A C 1
ATOM 793 O O . THR A 1 102 ? -6.461 1.422 -7.057 1.00 95.69 102 THR A O 1
ATOM 796 N N . GLU A 1 103 ? -7.316 0.981 -5.031 1.00 95.00 103 GLU A N 1
ATOM 797 C CA . GLU A 1 103 ? -8.138 2.198 -4.943 1.00 95.00 103 GLU A CA 1
ATOM 798 C C . GLU A 1 103 ? -7.289 3.472 -4.815 1.00 95.00 103 GLU A C 1
ATOM 800 O O . GLU A 1 103 ? -7.707 4.534 -5.270 1.00 95.00 103 GLU A O 1
ATOM 805 N N . MET A 1 104 ? -6.074 3.368 -4.268 1.00 95.19 104 MET A N 1
ATOM 806 C CA . MET A 1 104 ? -5.126 4.477 -4.146 1.00 95.19 104 MET A CA 1
ATOM 807 C C . MET A 1 104 ? -4.397 4.831 -5.451 1.00 95.19 104 MET A C 1
ATOM 809 O O . MET A 1 104 ? -3.949 5.971 -5.576 1.00 95.19 104 MET A O 1
ATOM 813 N N . LEU A 1 105 ? -4.286 3.922 -6.431 1.00 93.94 105 LEU A N 1
ATOM 814 C CA . LEU A 1 105 ? -3.582 4.159 -7.708 1.00 93.94 105 LEU A CA 1
ATOM 815 C C . LEU A 1 105 ? -3.884 5.528 -8.362 1.00 93.94 105 LEU A C 1
ATOM 817 O O . LEU A 1 105 ? -2.933 6.276 -8.618 1.00 93.94 105 LEU A O 1
ATOM 821 N N . PRO A 1 106 ? -5.155 5.930 -8.591 1.00 89.62 106 PRO A N 1
ATOM 822 C CA . PRO A 1 106 ? -5.460 7.225 -9.207 1.00 89.62 106 PRO A CA 1
ATOM 823 C C . PRO A 1 106 ? -5.032 8.427 -8.353 1.00 89.62 106 PRO A C 1
ATOM 825 O O . PRO A 1 106 ? -4.693 9.478 -8.900 1.00 89.62 106 PRO A O 1
ATOM 828 N N . TYR A 1 107 ? -5.017 8.289 -7.026 1.00 89.50 107 TYR A N 1
ATOM 829 C CA . TYR A 1 107 ? -4.603 9.354 -6.112 1.00 89.50 107 TYR A CA 1
ATOM 830 C C . TYR A 1 107 ? -3.090 9.539 -6.135 1.00 89.50 107 TYR A C 1
ATOM 832 O O . TYR A 1 107 ? -2.617 10.667 -6.255 1.00 89.50 107 TYR A O 1
ATOM 840 N N . VAL A 1 108 ? -2.337 8.437 -6.119 1.00 91.38 108 VAL A N 1
ATOM 841 C CA . VAL A 1 108 ? -0.874 8.468 -6.243 1.00 91.38 108 VAL A CA 1
ATOM 842 C C . VAL A 1 108 ? -0.468 9.060 -7.590 1.00 91.38 108 VAL A C 1
ATOM 844 O O . VAL A 1 108 ? 0.388 9.937 -7.639 1.00 91.38 108 VAL A O 1
ATOM 847 N N . LYS A 1 109 ? -1.134 8.655 -8.678 1.00 89.19 109 LYS A N 1
ATOM 848 C CA . LYS A 1 109 ? -0.864 9.166 -10.030 1.00 89.19 109 LYS A CA 1
ATOM 849 C C . LYS A 1 109 ? -1.101 10.676 -10.165 1.00 89.19 109 LYS A C 1
ATOM 851 O O . LYS A 1 109 ? -0.382 11.342 -10.902 1.00 89.19 109 LYS A O 1
ATOM 856 N N . ARG A 1 110 ? -2.113 11.217 -9.481 1.00 87.44 110 ARG A N 1
ATOM 857 C CA . ARG A 1 110 ? -2.422 12.659 -9.463 1.00 87.44 110 ARG A CA 1
ATOM 858 C C . ARG A 1 110 ? -1.559 13.445 -8.464 1.00 87.44 110 ARG A C 1
ATOM 860 O O . ARG A 1 110 ? -1.423 14.657 -8.617 1.00 87.44 110 ARG A O 1
ATOM 867 N N . GLY A 1 111 ? -1.004 12.764 -7.464 1.00 85.88 111 GLY A N 1
ATOM 868 C CA . GLY A 1 111 ? -0.364 13.351 -6.291 1.00 85.88 111 GLY A CA 1
ATOM 869 C C . GLY A 1 111 ? -1.370 13.639 -5.170 1.00 85.88 111 GLY A C 1
ATOM 870 O O . GLY A 1 111 ? -2.458 14.172 -5.408 1.00 85.88 111 GLY A O 1
ATOM 871 N N . PHE A 1 112 ? -0.998 13.303 -3.932 1.00 80.25 112 PHE A N 1
ATOM 872 C CA . PHE A 1 112 ? -1.763 13.651 -2.734 1.00 80.25 112 PHE A CA 1
ATOM 873 C C . PHE A 1 112 ? -1.397 15.062 -2.273 1.00 80.25 112 PHE A C 1
ATOM 875 O O . PHE A 1 112 ? -0.227 15.370 -2.069 1.00 80.25 112 PHE A O 1
ATOM 882 N N . ARG A 1 113 ? -2.403 15.923 -2.089 1.00 76.56 113 ARG A N 1
ATOM 883 C CA . ARG A 1 113 ? -2.212 17.273 -1.524 1.00 76.56 113 ARG A CA 1
ATOM 884 C C . ARG A 1 113 ? -2.944 17.498 -0.209 1.00 76.56 113 ARG A C 1
ATOM 886 O O . ARG A 1 113 ? -2.646 18.458 0.487 1.00 76.56 113 ARG A O 1
ATOM 893 N N . GLN A 1 114 ? -3.914 16.649 0.104 1.00 87.69 114 GLN A N 1
ATOM 894 C CA . GLN A 1 114 ? -4.750 16.742 1.293 1.00 87.69 114 GLN A CA 1
ATOM 895 C C . GLN A 1 114 ? -5.072 15.328 1.783 1.00 87.69 114 GLN A C 1
ATOM 897 O O . GLN A 1 114 ? -4.957 14.384 0.992 1.00 87.69 114 GLN A O 1
ATOM 902 N N . PRO A 1 115 ? -5.459 15.172 3.059 1.00 93.19 115 PRO A N 1
ATOM 903 C CA . PRO A 1 115 ? -5.968 13.907 3.553 1.00 93.19 115 PRO A CA 1
ATOM 904 C C . PRO A 1 115 ? -7.202 13.462 2.764 1.00 93.19 115 PRO A C 1
ATOM 906 O O . PRO A 1 115 ? -8.112 14.254 2.522 1.00 93.19 115 PRO A O 1
ATOM 909 N N . GLU A 1 116 ? -7.242 12.192 2.378 1.00 93.56 116 GLU A N 1
ATOM 910 C CA . GLU A 1 116 ? -8.327 11.607 1.586 1.00 93.56 116 GLU A CA 1
ATOM 911 C C . GLU A 1 116 ? -8.892 10.394 2.316 1.00 93.56 116 GLU A C 1
ATOM 913 O O . GLU A 1 116 ? -8.148 9.550 2.818 1.00 93.56 116 GLU A O 1
ATOM 918 N N . LYS A 1 117 ? -10.220 10.276 2.368 1.00 95.25 117 LYS A N 1
ATOM 919 C CA . LYS A 1 117 ? -10.876 9.108 2.961 1.00 95.25 117 LYS A CA 1
ATOM 920 C C . LYS A 1 117 ? -11.259 8.121 1.866 1.00 95.25 117 LYS A C 1
ATOM 922 O O . LYS A 1 117 ? -12.138 8.400 1.052 1.00 95.25 117 LYS A O 1
ATOM 927 N N . ILE A 1 118 ? -10.651 6.941 1.892 1.00 95.25 118 ILE A N 1
ATOM 928 C CA . ILE A 1 118 ? -11.025 5.811 1.039 1.00 95.25 118 ILE A CA 1
ATOM 929 C C . ILE A 1 118 ? -11.667 4.755 1.932 1.00 95.25 118 ILE A C 1
ATOM 931 O O . ILE A 1 118 ? -11.022 4.174 2.803 1.00 95.25 118 ILE A O 1
ATOM 935 N N . ARG A 1 119 ? -12.967 4.506 1.730 1.00 93.94 119 ARG A N 1
ATOM 936 C CA . ARG A 1 119 ? -13.778 3.626 2.591 1.00 93.94 119 ARG A CA 1
ATOM 937 C C . ARG A 1 119 ? -13.726 4.092 4.052 1.00 93.94 119 ARG A C 1
ATOM 939 O O . ARG A 1 119 ? -14.130 5.211 4.357 1.00 93.94 119 ARG A O 1
ATOM 946 N N . ASN A 1 120 ? -13.255 3.240 4.954 1.00 96.69 120 ASN A N 1
ATOM 947 C CA . ASN A 1 120 ? -13.035 3.542 6.360 1.00 96.69 120 ASN A CA 1
ATOM 948 C C . ASN A 1 120 ? -11.557 3.815 6.671 1.00 96.69 120 ASN A C 1
ATOM 950 O O . ASN A 1 120 ? -11.168 3.682 7.820 1.00 96.69 120 ASN A O 1
ATOM 954 N N . VAL A 1 121 ? -10.731 4.173 5.687 1.00 98.00 121 VAL A N 1
ATOM 955 C CA . VAL A 1 121 ? -9.323 4.523 5.905 1.00 98.00 121 VAL A CA 1
ATOM 956 C C . VAL A 1 121 ? -9.112 5.990 5.557 1.00 98.00 121 VAL A C 1
ATOM 958 O O . VAL A 1 121 ? -9.390 6.407 4.431 1.00 98.00 121 VAL A O 1
ATOM 961 N N . LEU A 1 122 ? -8.642 6.777 6.522 1.00 97.50 122 LEU A N 1
ATOM 962 C CA . LEU A 1 122 ? -8.134 8.123 6.281 1.00 97.50 122 LEU A CA 1
ATOM 963 C C . LEU A 1 122 ? -6.661 8.022 5.883 1.00 97.50 122 LEU A C 1
ATOM 965 O O . LEU A 1 122 ? -5.863 7.403 6.584 1.00 97.50 122 LEU A O 1
ATOM 969 N N . ILE A 1 123 ? -6.323 8.604 4.741 1.00 96.75 123 ILE A N 1
ATOM 970 C CA . ILE A 1 123 ? -4.992 8.572 4.144 1.00 96.75 123 ILE A CA 1
ATOM 971 C C . ILE A 1 123 ? -4.415 9.973 4.242 1.00 96.75 123 ILE A C 1
ATOM 973 O O . ILE A 1 123 ? -4.906 10.884 3.576 1.00 96.75 123 ILE A O 1
ATOM 977 N N . THR A 1 124 ? -3.364 10.137 5.031 1.00 96.25 124 THR A N 1
ATOM 978 C CA . THR A 1 124 ? -2.710 11.427 5.260 1.00 96.25 124 THR A CA 1
ATOM 979 C C . THR A 1 124 ? -1.305 11.393 4.656 1.00 96.25 124 THR A C 1
ATOM 981 O O . THR A 1 124 ? -0.495 10.575 5.096 1.00 96.25 124 THR A O 1
ATOM 984 N N . PRO A 1 125 ? -0.987 12.222 3.643 1.00 94.75 125 PRO A N 1
ATOM 985 C CA . PRO A 1 125 ? 0.376 12.320 3.121 1.00 94.75 125 PRO A CA 1
ATOM 986 C C . PRO A 1 125 ? 1.313 12.903 4.184 1.00 94.75 125 PRO A C 1
ATOM 988 O O . PRO A 1 125 ? 0.953 13.870 4.850 1.00 94.75 125 PRO A O 1
ATOM 991 N N . LEU A 1 126 ? 2.511 12.332 4.323 1.00 91.94 126 LEU A N 1
ATOM 992 C CA . LEU A 1 126 ? 3.507 12.748 5.322 1.00 91.94 126 LEU A CA 1
ATOM 993 C C . LEU A 1 126 ? 4.582 13.695 4.765 1.00 91.94 126 LEU A C 1
ATOM 995 O O . LEU A 1 126 ? 5.445 14.147 5.503 1.00 91.94 126 LEU A O 1
ATOM 999 N N . GLU A 1 127 ? 4.537 14.013 3.472 1.00 73.56 127 GLU A N 1
ATOM 1000 C CA . GLU A 1 127 ? 5.545 14.842 2.792 1.00 73.56 127 GLU A CA 1
ATOM 1001 C C . GLU A 1 127 ? 5.242 16.357 2.822 1.00 73.56 127 GLU A C 1
ATOM 1003 O O . GLU A 1 127 ? 5.841 17.110 2.062 1.00 73.56 127 GLU A O 1
ATOM 1008 N N . ASN A 1 128 ? 4.329 16.818 3.688 1.00 49.12 128 ASN A N 1
ATOM 1009 C CA . ASN A 1 128 ? 3.975 18.236 3.848 1.00 49.12 128 ASN A CA 1
ATOM 1010 C C . ASN A 1 128 ? 3.855 18.629 5.336 1.00 49.12 128 ASN A C 1
ATOM 1012 O O . ASN A 1 128 ? 2.742 18.854 5.820 1.00 49.12 128 ASN A O 1
ATOM 1016 N N . GLU A 1 129 ? 4.983 18.734 6.039 1.00 42.25 129 GLU A N 1
ATOM 1017 C CA . GLU A 1 129 ? 5.111 19.679 7.164 1.00 42.25 129 GLU A CA 1
ATOM 1018 C C . GLU A 1 129 ? 5.865 20.932 6.710 1.00 42.25 129 GLU A C 1
ATOM 1020 O O . GLU A 1 129 ? 6.911 20.780 6.035 1.00 42.25 129 GLU A O 1
#

Sequence (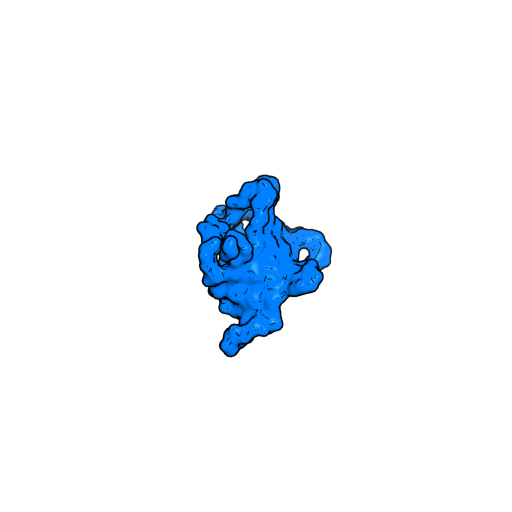129 aa):
MKKIKLLPFILCLNACVSAYSPQDLPMLSSEQILLFQLDKLDEQGNVLQTSLLSIQGEADGATRWTQTDAFGAPQARFVAKSNGWQRDGFVMPNAEAKRLFTEMLPYVKRGFRQPEKIRNVLITPLENE

Radius of gyration: 19.61 Å; Cα contacts (8 Å, |Δi|>4): 227; chains: 1; bounding box: 48×65×47 Å

Nearest PDB structures (foldseek):
  4ki3-assembly2_E  TM=5.616E-01  e=9.570E-01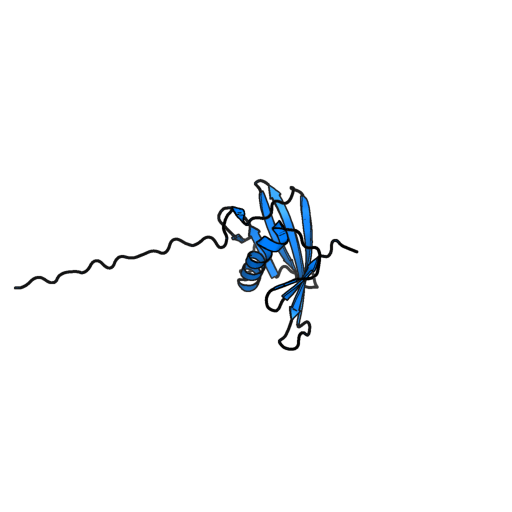  Yersinia pestis biovar Medievalis str. Harbin 35
  3buu-assembly2_B  TM=5.673E-01  e=2.126E+00  Nitrosomonas europaea ATCC 19718
  4ki3-assembly4_K  TM=3.707E-01  e=5.729E-01  Yersinia pestis biovar Medievalis str. Harbin 35
  4ki3-assembly1_D  TM=3.953E-01  e=7.196E-01  Yersinia pestis biovar Medievalis str. Harbin 35
  4odb-assembly1_B  TM=2.817E-01  e=6.282E+00  Mammalian orthoreovirus 1 Lang

Mean predicted aligned error: 7.78 Å

Foldseek 3Di:
DDDDDDDDPPPPPPPPDALDALVLQAQDPQADKWKKWKFQADPVGDGPFIWMWIWGADPPSKIWIFIAGPVRHTQAIWIQDNRHTDGDPDHDDDPPVSNVVSVCSNDNNVDDDAWDDDPRMTIGTPPDD

Solvent-accessible surface area (backbone atoms only — not comparable to full-atom values): 7683 Å² total; per-residue (Å²): 142,81,82,84,78,82,75,84,80,78,78,79,76,76,69,84,73,54,84,54,61,55,87,49,58,41,84,43,54,69,78,40,69,49,47,30,41,36,33,34,37,50,96,88,65,49,77,76,43,61,28,38,38,39,42,31,20,34,75,96,57,22,33,40,39,39,32,21,40,84,86,64,51,71,60,32,40,33,33,44,44,70,85,22,79,41,82,44,84,86,57,65,91,40,68,68,56,54,50,52,55,57,70,40,27,67,46,61,55,71,55,78,88,61,71,45,74,57,89,56,30,41,37,34,66,63,89,75,128

Secondary structure (DSSP, 8-state):
------------------SS-GGGS----TT-EEEEEEEEE-TTS-EEEEEEEEEEE-GGG-EEEEEEETTS-EEEEEEEETTEEEE-TTPPP-HHHHHHHHHHHHHHHH---S-EEETTEEEEESS--

Organism: NCBI:txid641147

pLDDT: mean 87.27, std 13.58, range [42.25, 98.19]